Protein AF-A0A9K3PRF6-F1 (afdb_monomer_lite)

Secondary structure (DSSP, 8-state):
--------------------PPP-STT----S--EEEB-STT---EEEHHHIIIIITT-TTS-PPPPPSTT-B-SSHHHHHHHHHHHTT--S--S-GGGS-STTGGG-TT-HHHHHHHHHHSTTHHHHHH-S-STT--HHHHHHHHHHHHH-PPP---------

Radius of gyration: 27.18 Å; chains: 1; bounding box: 64×52×81 Å

pLDDT: mean 73.6, std 18.1, range [34.41, 92.12]

Foldseek 3Di:
DDDDDDPDDDPPPQPDPPDPADQPAPPDPDPPADWHAAQAPPGRGTHHPCSQVPDAQVPPPDHGDDDDPPPHGHRHVVSVVRNVCVVVVCPPPPPCQQCAVDPVGNPHCLRLVNLVVVQCPPPPNVCLLPHPPVVPDDVVNVVVVSVVSSVDDDDPPDDPDDDD

Structure (mmCIF, N/CA/C/O backbone):
data_AF-A0A9K3PRF6-F1
#
_entry.id   AF-A0A9K3PRF6-F1
#
loop_
_atom_site.group_PDB
_atom_site.id
_atom_site.type_symbol
_atom_site.label_atom_id
_atom_site.label_alt_id
_atom_site.label_comp_id
_atom_site.label_asym_id
_atom_site.label_entity_id
_atom_site.label_seq_id
_atom_site.pdbx_PDB_ins_code
_atom_site.Cartn_x
_atom_site.Cartn_y
_atom_site.Cartn_z
_atom_site.occupancy
_atom_site.B_iso_or_equiv
_atom_site.auth_seq_id
_atom_site.auth_comp_id
_atom_site.auth_asym_id
_atom_site.auth_atom_id
_atom_site.pdbx_PDB_model_num
ATOM 1 N N . MET A 1 1 ? -30.484 41.964 15.373 1.00 38.91 1 MET A N 1
ATOM 2 C CA . MET A 1 1 ? -30.680 40.967 14.303 1.00 38.91 1 MET A CA 1
ATOM 3 C C . MET A 1 1 ? -29.940 39.725 14.746 1.00 38.91 1 MET A C 1
ATOM 5 O O . MET A 1 1 ? -28.719 39.726 14.750 1.00 38.91 1 MET A O 1
ATOM 9 N N . SER A 1 2 ? -30.689 38.767 15.279 1.00 43.34 2 SER A N 1
ATOM 10 C CA . SER A 1 2 ? -30.185 37.501 15.806 1.00 43.34 2 SER A CA 1
ATOM 11 C C . SER A 1 2 ? -29.850 36.581 14.637 1.00 43.34 2 SER A C 1
ATOM 13 O O . SER A 1 2 ? -30.713 36.365 13.789 1.00 43.34 2 SER A O 1
ATOM 15 N N . THR A 1 3 ? -28.626 36.067 14.567 1.00 42.47 3 THR A N 1
ATOM 16 C CA . THR A 1 3 ? -28.269 35.002 13.623 1.00 42.47 3 THR A CA 1
ATOM 17 C C . THR A 1 3 ? -28.089 33.716 14.403 1.00 42.47 3 THR A C 1
ATOM 19 O O . THR A 1 3 ? -27.269 33.643 15.314 1.00 42.47 3 THR A O 1
ATOM 22 N N . SER A 1 4 ? -28.953 32.777 14.052 1.00 43.66 4 SER A N 1
ATOM 23 C CA . SER A 1 4 ? -29.241 31.505 14.683 1.00 43.66 4 SER A CA 1
ATOM 24 C C . SER A 1 4 ? -28.065 30.534 14.692 1.00 43.66 4 SER A C 1
ATOM 26 O O . SER A 1 4 ? -27.285 30.467 13.745 1.00 43.66 4 SER A O 1
ATOM 28 N N . ASP A 1 5 ? -28.014 29.759 15.771 1.00 43.66 5 ASP A N 1
ATOM 29 C CA . ASP A 1 5 ? -27.265 28.521 15.920 1.00 43.66 5 ASP A CA 1
ATOM 30 C C . ASP A 1 5 ? -27.748 27.462 14.914 1.00 43.66 5 ASP A C 1
ATOM 32 O O . ASP A 1 5 ? -28.862 26.953 15.035 1.00 43.66 5 ASP A O 1
ATOM 36 N N . ASP A 1 6 ? -26.896 27.080 13.963 1.00 38.69 6 ASP A N 1
ATOM 37 C CA . ASP A 1 6 ? -27.062 25.858 13.168 1.00 38.69 6 ASP A CA 1
ATOM 38 C C . ASP A 1 6 ? -26.108 24.782 13.706 1.00 38.69 6 ASP A C 1
ATOM 40 O O . ASP A 1 6 ? -25.024 24.521 13.178 1.00 38.69 6 ASP A O 1
ATOM 44 N N . ALA A 1 7 ? -26.511 24.152 14.812 1.00 38.16 7 ALA A N 1
ATOM 45 C CA . ALA A 1 7 ? -25.931 22.889 15.247 1.00 38.16 7 ALA A CA 1
ATOM 46 C C . ALA A 1 7 ? -26.413 21.788 14.290 1.00 38.16 7 ALA A C 1
ATOM 48 O O . ALA A 1 7 ? -27.556 21.336 14.365 1.00 38.16 7 ALA A O 1
ATOM 49 N N . ALA A 1 8 ? -25.541 21.381 13.366 1.00 38.34 8 ALA A N 1
ATOM 50 C CA . ALA A 1 8 ? -25.805 20.303 12.424 1.00 38.34 8 ALA A CA 1
ATOM 51 C C . ALA A 1 8 ? -26.240 19.027 13.166 1.00 38.34 8 ALA A C 1
ATOM 53 O O . ALA A 1 8 ? -25.501 18.456 13.972 1.00 38.34 8 ALA A O 1
ATOM 54 N N . VAL A 1 9 ? -27.470 18.602 12.884 1.00 36.47 9 VAL A N 1
ATOM 55 C CA . VAL A 1 9 ? -28.094 17.399 13.429 1.00 36.47 9 VAL A CA 1
ATOM 56 C C . VAL A 1 9 ? -27.317 16.181 12.932 1.00 36.47 9 VAL A C 1
ATOM 58 O O . VAL A 1 9 ? -27.245 15.905 11.736 1.00 36.47 9 VAL A O 1
ATOM 61 N N . ILE A 1 10 ? -26.699 15.470 13.870 1.00 38.62 10 ILE A N 1
ATOM 62 C CA . ILE A 1 10 ? -25.867 14.296 13.620 1.00 38.62 10 ILE A CA 1
ATOM 63 C C . ILE A 1 10 ? -26.802 13.114 13.360 1.00 38.62 10 ILE A C 1
ATOM 65 O O . ILE A 1 10 ? -27.468 12.639 14.280 1.00 38.62 10 ILE A O 1
ATOM 69 N N . ASN A 1 11 ? -26.874 12.643 12.116 1.00 40.31 11 ASN A N 1
ATOM 70 C CA . ASN A 1 11 ? -27.601 11.419 11.798 1.00 40.31 11 ASN A CA 1
ATOM 71 C C . ASN A 1 11 ? -26.675 10.219 12.052 1.00 40.31 11 ASN A C 1
ATOM 73 O O . ASN A 1 11 ? -25.743 9.957 11.290 1.00 40.31 11 ASN A O 1
ATOM 77 N N . VAL A 1 12 ? -26.869 9.563 13.198 1.00 41.38 12 VAL A N 1
ATOM 78 C CA . VAL A 1 12 ? -26.022 8.478 13.709 1.00 41.38 12 VAL A CA 1
ATOM 79 C C . VAL A 1 12 ? -26.603 7.134 13.275 1.00 41.38 12 VAL A C 1
ATOM 81 O O . VAL A 1 12 ? -27.172 6.412 14.083 1.00 41.38 12 VAL A O 1
ATOM 84 N N . ASP A 1 13 ? -26.385 6.756 12.018 1.00 38.06 13 ASP A N 1
ATOM 85 C CA . ASP A 1 13 ? -26.542 5.359 11.579 1.00 38.06 13 ASP A CA 1
ATOM 86 C C . ASP A 1 13 ? -25.220 4.587 11.742 1.00 38.06 13 ASP A C 1
ATOM 88 O O . ASP A 1 13 ? -24.794 3.796 10.899 1.00 38.06 13 ASP A O 1
ATOM 92 N N . ALA A 1 14 ? -24.533 4.815 12.868 1.00 45.16 14 ALA A N 1
ATOM 93 C CA . ALA A 1 14 ? -23.512 3.893 13.334 1.00 45.16 14 ALA A CA 1
ATOM 94 C C . ALA A 1 14 ? -24.243 2.637 13.803 1.00 45.16 14 ALA A C 1
ATOM 96 O O . ALA A 1 14 ? -24.991 2.691 14.778 1.00 45.16 14 ALA A O 1
ATOM 97 N N . VAL A 1 15 ? -24.039 1.522 13.099 1.00 47.19 15 VAL A N 1
ATOM 98 C CA . VAL A 1 15 ? -24.584 0.204 13.443 1.00 47.19 15 VAL A CA 1
ATOM 99 C C . VAL A 1 15 ? -24.216 -0.119 14.892 1.00 47.19 15 VAL A C 1
ATOM 101 O O . VAL A 1 15 ? -23.119 -0.583 15.210 1.00 47.19 15 VAL A O 1
ATOM 104 N N . THR A 1 16 ? -25.144 0.181 15.793 1.00 43.94 16 THR A N 1
ATOM 105 C CA . THR A 1 16 ? -25.053 -0.126 17.209 1.00 43.94 16 THR A CA 1
ATOM 106 C C . THR A 1 16 ? -25.487 -1.571 17.356 1.00 43.94 16 THR A C 1
ATOM 108 O O . THR A 1 16 ? -26.662 -1.879 17.520 1.00 43.94 16 THR A O 1
ATOM 1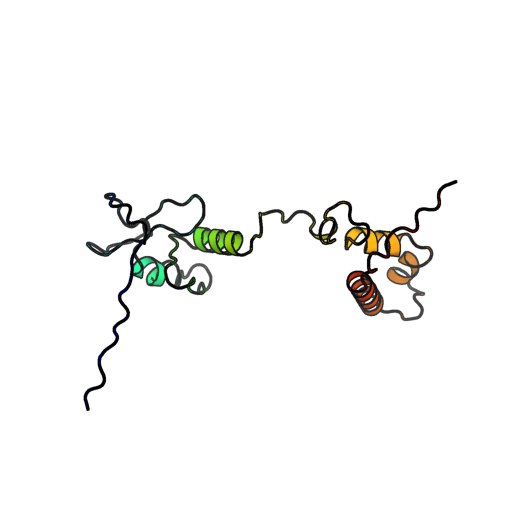11 N N . ASN A 1 17 ? -24.533 -2.500 17.296 1.00 44.03 17 ASN A N 1
ATOM 112 C CA . ASN A 1 17 ? -24.797 -3.812 17.869 1.00 44.03 17 ASN A CA 1
ATOM 113 C C . ASN A 1 17 ? -24.792 -3.653 19.390 1.00 44.03 17 ASN A C 1
ATOM 115 O O . ASN A 1 17 ? -23.746 -3.653 20.045 1.00 44.03 17 ASN A O 1
ATOM 119 N N . ALA A 1 18 ? -25.994 -3.431 19.921 1.00 43.59 18 ALA A N 1
ATOM 120 C CA . ALA A 1 18 ? -26.334 -3.525 21.326 1.00 43.59 18 ALA A CA 1
ATOM 121 C C . ALA A 1 18 ? -26.191 -4.985 21.764 1.00 43.59 18 ALA A C 1
ATOM 123 O O . ALA A 1 18 ? -27.167 -5.712 21.893 1.00 43.59 18 ALA A O 1
ATOM 124 N N . ASP A 1 19 ? -24.954 -5.423 21.966 1.00 49.50 19 ASP A N 1
ATOM 125 C CA . ASP A 1 19 ? -24.694 -6.681 22.641 1.00 49.50 19 ASP A CA 1
ATOM 126 C C . ASP A 1 19 ? -23.634 -6.479 23.719 1.00 49.50 19 ASP A C 1
ATOM 128 O O . ASP A 1 19 ? -22.751 -5.621 23.629 1.00 49.50 19 ASP A O 1
ATOM 132 N N . ASN A 1 20 ? -23.774 -7.253 24.784 1.00 53.91 20 ASN A N 1
ATOM 133 C CA . ASN A 1 20 ? -23.217 -7.106 26.127 1.00 53.91 20 ASN A CA 1
ATOM 134 C C . ASN A 1 20 ? -21.675 -7.278 26.208 1.00 53.91 20 ASN A C 1
ATOM 136 O O . ASN A 1 20 ? -21.109 -7.685 27.225 1.00 53.91 20 ASN A O 1
ATOM 140 N N . GLY A 1 21 ? -20.964 -7.007 25.115 1.00 64.94 21 GLY A N 1
ATOM 141 C CA . GLY A 1 21 ? -19.536 -7.215 24.947 1.00 64.94 21 GLY A CA 1
ATOM 142 C C . GLY A 1 21 ? -18.712 -6.183 25.706 1.00 64.94 21 GLY A C 1
ATOM 143 O O . GLY A 1 21 ? -18.740 -4.986 25.411 1.00 64.94 21 GLY A O 1
ATOM 144 N N . LYS A 1 22 ? -17.929 -6.654 26.679 1.00 83.31 22 LYS A N 1
ATOM 145 C CA . LYS A 1 22 ? -16.864 -5.877 27.331 1.00 83.31 22 LYS A CA 1
ATOM 146 C C . LYS A 1 22 ? -15.910 -5.307 26.273 1.00 83.31 22 LYS A C 1
ATOM 148 O O . LYS A 1 22 ? -15.672 -5.940 25.246 1.00 83.31 22 LYS A O 1
ATOM 153 N N . CYS A 1 23 ? -15.321 -4.140 26.543 1.00 89.31 23 CYS A N 1
ATOM 154 C CA . CYS A 1 23 ? -14.216 -3.645 25.722 1.00 89.31 23 CYS A CA 1
ATOM 155 C C . CYS A 1 23 ? -13.081 -4.673 25.717 1.00 89.31 23 CYS A C 1
ATOM 157 O O . CYS A 1 23 ? -12.660 -5.150 26.771 1.00 89.31 23 CYS A O 1
ATOM 159 N N . GLN A 1 24 ? -12.591 -5.002 24.526 1.00 88.38 24 GLN A N 1
ATOM 160 C CA . GLN A 1 24 ? -11.631 -6.088 24.333 1.00 88.38 24 GLN A CA 1
ATOM 161 C C . GLN A 1 24 ? -10.176 -5.609 24.226 1.00 88.38 24 GLN A C 1
ATOM 163 O O . GLN A 1 24 ? -9.281 -6.393 23.909 1.00 88.38 24 GLN A O 1
ATOM 168 N N . VAL A 1 25 ? -9.920 -4.326 24.496 1.00 88.00 25 VAL A N 1
ATOM 169 C CA . VAL A 1 25 ? -8.557 -3.800 24.638 1.00 88.00 25 VAL A CA 1
ATOM 170 C C . VAL A 1 25 ? -7.966 -4.289 25.958 1.00 88.00 25 VAL A C 1
ATOM 172 O O . VAL A 1 25 ? -8.581 -4.166 27.021 1.00 88.00 25 VAL A O 1
ATOM 175 N N . ARG A 1 26 ? -6.751 -4.844 25.893 1.00 84.19 26 ARG A N 1
ATOM 176 C CA . ARG A 1 26 ? -6.045 -5.395 27.055 1.00 84.19 26 ARG A CA 1
ATOM 177 C C . ARG A 1 26 ? -5.913 -4.337 28.155 1.00 84.19 26 ARG A C 1
ATOM 179 O O . ARG A 1 26 ? -5.420 -3.242 27.911 1.00 84.19 26 ARG A O 1
ATOM 186 N N . GLY A 1 27 ? -6.330 -4.686 29.373 1.00 83.00 27 GLY A N 1
ATOM 187 C CA . GLY A 1 27 ? -6.228 -3.801 30.538 1.00 83.00 27 GLY A CA 1
ATOM 188 C C . GLY A 1 27 ? -7.309 -2.719 30.629 1.00 83.00 27 GLY A C 1
ATOM 189 O O . GLY A 1 27 ? -7.181 -1.822 31.459 1.00 83.00 27 GLY A O 1
ATOM 190 N N . CYS A 1 28 ? -8.370 -2.786 29.817 1.00 88.00 28 CYS A N 1
ATOM 191 C CA . CYS A 1 28 ? -9.493 -1.858 29.928 1.00 88.00 28 CYS A CA 1
ATOM 192 C C . CYS A 1 28 ? -10.172 -1.945 31.308 1.00 88.00 28 CYS A C 1
ATOM 194 O O . CYS A 1 28 ? -10.512 -3.032 31.773 1.00 88.00 28 CYS A O 1
ATOM 196 N N . ARG A 1 29 ? -10.400 -0.783 31.936 1.00 85.88 29 ARG A N 1
ATOM 197 C CA . ARG A 1 29 ? -11.135 -0.628 33.209 1.00 85.88 29 ARG A CA 1
ATOM 198 C C . ARG A 1 29 ? -12.343 0.312 33.099 1.00 85.88 29 ARG A C 1
ATOM 200 O O . ARG A 1 29 ? -12.947 0.655 34.106 1.00 85.88 29 ARG A O 1
ATOM 207 N N . VAL A 1 30 ? -12.662 0.766 31.888 1.00 84.56 30 VAL A N 1
ATOM 208 C CA . VAL A 1 30 ? -13.726 1.748 31.649 1.00 84.56 30 VAL A CA 1
ATOM 209 C C . VAL A 1 30 ? -15.084 1.050 31.725 1.00 84.56 30 VAL A C 1
ATOM 211 O O . VAL A 1 30 ? -15.325 0.085 30.998 1.00 84.56 30 VAL A O 1
ATOM 214 N N . ALA A 1 31 ? -15.964 1.555 32.587 1.00 80.75 31 ALA A N 1
ATOM 215 C CA . ALA A 1 31 ? -17.350 1.119 32.715 1.00 80.75 31 ALA A CA 1
ATOM 216 C C . ALA A 1 31 ? -18.295 2.150 32.075 1.00 80.75 31 ALA A C 1
ATOM 218 O O . ALA A 1 31 ? -17.995 3.339 32.064 1.00 80.75 31 ALA A O 1
ATOM 219 N N . GLY A 1 32 ? -19.424 1.693 31.526 1.00 77.81 32 GLY A N 1
ATOM 220 C CA . GLY A 1 32 ? -20.513 2.566 31.058 1.00 77.81 32 GLY A CA 1
ATOM 221 C C . GLY A 1 32 ? -20.251 3.423 29.809 1.00 77.81 32 GLY A C 1
ATOM 222 O O . GLY A 1 32 ? -21.175 4.073 29.340 1.00 77.81 32 GLY A O 1
ATOM 223 N N . ALA A 1 33 ? -19.042 3.427 29.241 1.00 83.31 33 ALA A N 1
ATOM 224 C CA . ALA A 1 33 ? -18.745 4.202 28.035 1.00 83.31 33 ALA A CA 1
ATOM 225 C C . ALA A 1 33 ? -19.225 3.512 26.745 1.00 83.31 33 ALA A C 1
ATOM 227 O O . ALA A 1 33 ? -19.234 2.278 26.645 1.00 83.31 33 ALA A O 1
ATOM 228 N N . GLN A 1 34 ? -19.556 4.325 25.735 1.00 85.38 34 GLN A N 1
ATOM 229 C CA . GLN A 1 34 ? -19.920 3.855 24.399 1.00 85.38 34 GLN A CA 1
ATOM 230 C C . GLN A 1 34 ? -18.753 3.110 23.741 1.00 85.38 34 GLN A C 1
ATOM 232 O O . GLN A 1 34 ? -17.587 3.513 23.828 1.00 85.38 34 GLN A O 1
ATOM 237 N N . ARG A 1 35 ? -19.081 2.006 23.069 1.00 88.06 35 ARG A N 1
ATOM 238 C CA . ARG A 1 35 ? -18.139 1.155 22.340 1.00 88.06 35 ARG A CA 1
ATOM 239 C C . ARG A 1 35 ? -18.444 1.221 20.856 1.00 88.06 35 ARG A C 1
ATOM 241 O O . ARG A 1 35 ? -19.602 1.306 20.463 1.00 88.06 35 ARG A O 1
ATOM 248 N N . LEU A 1 36 ? -17.389 1.132 20.065 1.00 89.25 36 LEU A N 1
ATOM 249 C CA . LEU A 1 36 ? -17.439 1.076 18.616 1.00 89.25 36 LEU A CA 1
ATOM 250 C C . LEU A 1 36 ? -16.873 -0.272 18.159 1.00 89.25 36 LEU A C 1
ATOM 252 O O . LEU A 1 36 ? -15.985 -0.839 18.811 1.00 89.25 36 LEU A O 1
ATOM 256 N N . VAL A 1 37 ? -17.404 -0.786 17.053 1.00 90.50 37 VAL A N 1
ATOM 257 C CA . VAL A 1 37 ? -16.904 -2.009 16.419 1.00 90.50 37 VAL A CA 1
ATOM 258 C C . VAL A 1 37 ? -15.534 -1.716 15.808 1.00 90.50 37 VAL A C 1
ATOM 260 O O . VAL A 1 37 ? -15.297 -0.641 15.258 1.00 90.50 37 VAL A O 1
ATOM 263 N N . CYS A 1 38 ? -14.610 -2.665 15.927 1.00 92.12 38 CYS A N 1
ATOM 264 C CA . CYS A 1 38 ? -13.319 -2.590 15.265 1.00 92.12 38 CYS A CA 1
ATOM 265 C C . CYS A 1 38 ? -13.502 -2.500 13.743 1.00 92.12 38 CYS A C 1
ATOM 267 O O . CYS A 1 38 ? -14.128 -3.364 13.145 1.00 92.12 38 CYS A O 1
ATOM 269 N N . ALA A 1 39 ? -12.880 -1.505 13.117 1.00 91.31 39 ALA A N 1
ATOM 270 C CA . ALA A 1 39 ? -13.002 -1.238 11.686 1.00 91.31 39 ALA A CA 1
ATOM 271 C C . ALA A 1 39 ? -12.285 -2.260 10.783 1.00 91.31 39 ALA A C 1
ATOM 273 O O . ALA A 1 39 ? -12.486 -2.266 9.577 1.00 91.31 39 ALA A O 1
ATOM 274 N N . ALA A 1 40 ? -11.408 -3.097 11.341 1.00 90.00 40 ALA A N 1
ATOM 275 C CA . ALA A 1 40 ? -10.662 -4.082 10.563 1.00 90.00 40 ALA A CA 1
ATOM 276 C C . ALA A 1 40 ? -11.562 -5.213 10.045 1.00 90.00 40 ALA A C 1
ATOM 278 O O . ALA A 1 40 ? -12.296 -5.819 10.826 1.00 90.00 40 ALA A O 1
ATOM 279 N N . ASP A 1 41 ? -11.403 -5.565 8.769 1.00 86.31 41 ASP A N 1
ATOM 280 C CA . ASP A 1 41 ? -12.155 -6.650 8.137 1.00 86.31 41 ASP A CA 1
ATOM 281 C C . ASP A 1 41 ? -12.013 -7.968 8.910 1.00 86.31 41 ASP A C 1
ATOM 283 O O . ASP A 1 41 ? -10.913 -8.366 9.312 1.00 86.31 41 ASP A O 1
ATOM 287 N N . GLY A 1 42 ? -13.148 -8.631 9.146 1.00 85.12 42 GLY A N 1
ATOM 288 C CA . GLY A 1 42 ? -13.227 -9.884 9.904 1.00 85.12 42 GLY A CA 1
ATOM 289 C C . GLY A 1 42 ? -13.057 -9.736 11.422 1.00 85.12 42 GLY A C 1
ATOM 290 O O . GLY A 1 42 ? -13.009 -10.743 12.127 1.00 85.12 42 GLY A O 1
ATOM 291 N N . CYS A 1 43 ? -12.969 -8.513 11.954 1.00 89.81 43 CYS A N 1
ATOM 292 C CA . CYS A 1 43 ? -12.847 -8.261 13.386 1.00 89.81 43 CYS A CA 1
ATOM 293 C C . CYS A 1 43 ? -14.170 -7.756 13.976 1.00 89.81 43 CYS A C 1
ATOM 295 O O . CYS A 1 43 ? -14.622 -6.660 13.676 1.00 89.81 43 CYS A O 1
ATOM 297 N N . ASN A 1 44 ? -14.759 -8.516 14.895 1.00 88.62 44 ASN A N 1
ATOM 298 C CA . ASN A 1 44 ? -16.008 -8.174 15.589 1.00 88.62 44 ASN A CA 1
ATOM 299 C C . ASN A 1 44 ? -15.781 -7.626 17.012 1.00 88.62 44 ASN A C 1
ATOM 301 O O . ASN A 1 44 ? -16.682 -7.630 17.852 1.00 88.62 44 ASN A O 1
ATOM 305 N N . LYS A 1 45 ? -14.554 -7.200 17.324 1.00 90.25 45 LYS A N 1
ATOM 306 C CA . LYS A 1 45 ? -14.193 -6.740 18.668 1.00 90.25 45 LYS A CA 1
ATOM 307 C C . LYS A 1 45 ? -14.749 -5.346 18.942 1.00 90.25 45 LYS A C 1
ATOM 309 O O . LYS A 1 45 ? -14.641 -4.461 18.102 1.00 90.25 45 LYS A O 1
ATOM 314 N N . MET A 1 46 ? -15.247 -5.137 20.158 1.00 90.62 46 MET A N 1
ATOM 315 C CA . MET A 1 46 ? -15.775 -3.851 20.625 1.00 90.62 46 MET A CA 1
ATOM 316 C C . MET A 1 46 ? -14.722 -3.078 21.424 1.00 90.62 46 MET A C 1
ATOM 318 O O . MET A 1 46 ? -14.043 -3.643 22.291 1.00 90.62 46 MET A O 1
ATOM 322 N N . VAL A 1 47 ? -14.587 -1.780 21.151 1.00 91.25 47 VAL A N 1
ATOM 323 C CA . VAL A 1 47 ? -13.524 -0.927 21.702 1.00 91.25 47 VAL A CA 1
ATOM 324 C C . VAL A 1 47 ? -14.087 0.431 22.113 1.00 91.25 47 VAL A C 1
ATOM 326 O O . VAL A 1 47 ? -14.829 1.053 21.360 1.00 91.25 47 VAL A O 1
ATOM 329 N N . HIS A 1 48 ? -13.724 0.924 23.299 1.00 91.12 48 HIS A N 1
ATOM 330 C CA . HIS A 1 48 ? -13.987 2.324 23.647 1.00 91.12 48 HIS A CA 1
ATOM 331 C C . HIS A 1 48 ? -13.045 3.242 22.862 1.00 91.12 48 HIS A C 1
ATOM 333 O O . HIS A 1 48 ? -11.847 2.955 22.777 1.00 91.12 48 HIS A O 1
ATOM 339 N N . LEU A 1 49 ? -13.540 4.396 22.408 1.00 88.19 49 LEU A N 1
ATOM 340 C CA . LEU A 1 49 ? -12.721 5.416 21.737 1.00 88.19 49 LEU A CA 1
ATOM 341 C C . LEU A 1 49 ? -11.473 5.790 22.560 1.00 88.19 49 LEU A C 1
ATOM 343 O O . LEU A 1 49 ? -10.360 5.847 22.042 1.00 88.19 49 LEU A O 1
ATOM 347 N N . MET A 1 50 ? -11.647 5.921 23.876 1.00 87.50 50 MET A N 1
ATOM 348 C CA . MET A 1 50 ? -10.573 6.236 24.825 1.00 87.50 50 MET A CA 1
ATOM 349 C C . MET A 1 50 ? -9.492 5.147 24.881 1.00 87.50 50 MET A C 1
ATOM 351 O O . MET A 1 50 ? -8.309 5.440 25.022 1.00 87.50 50 MET A O 1
ATOM 355 N N . CYS A 1 51 ? -9.884 3.872 24.776 1.00 89.75 51 CYS A N 1
ATOM 356 C CA . CYS A 1 51 ? -8.941 2.754 24.784 1.00 89.75 51 CYS A CA 1
ATOM 357 C C . CYS A 1 51 ? -8.155 2.683 23.474 1.00 89.75 51 CYS A C 1
ATOM 359 O O . CYS A 1 51 ? -6.961 2.394 23.495 1.00 89.75 51 CYS A O 1
ATOM 361 N N . TYR A 1 52 ? -8.798 2.990 22.348 1.00 89.88 52 TYR A N 1
ATOM 362 C CA . TYR A 1 52 ? -8.107 3.135 21.073 1.00 89.88 52 TYR A CA 1
ATOM 363 C C . TYR A 1 52 ? -7.053 4.254 21.143 1.00 89.88 52 TYR A C 1
ATOM 365 O O . TYR A 1 52 ? -5.872 4.000 20.918 1.00 89.88 52 TYR A O 1
ATOM 373 N N . GLN A 1 53 ? -7.439 5.457 21.571 1.00 86.88 53 GLN A N 1
ATOM 374 C CA . GLN A 1 53 ? -6.525 6.602 21.653 1.00 86.88 53 GLN A CA 1
ATOM 375 C C . GLN A 1 53 ? -5.419 6.435 22.708 1.00 86.88 53 GLN A C 1
ATOM 377 O O . GLN A 1 53 ? -4.276 6.823 22.481 1.00 86.88 53 GLN A O 1
ATOM 382 N N . GLY A 1 54 ? -5.749 5.879 23.874 1.00 85.00 54 GLY A N 1
ATOM 383 C CA . GLY A 1 54 ? -4.841 5.812 25.020 1.00 85.00 54 GLY A CA 1
ATOM 384 C C . GLY A 1 54 ? -3.944 4.577 25.060 1.00 85.00 54 GLY A C 1
ATOM 385 O O . GLY A 1 54 ? -2.863 4.645 25.638 1.00 85.00 54 GLY A O 1
ATOM 386 N N . VAL A 1 55 ? -4.377 3.458 24.472 1.00 85.19 55 VAL A N 1
ATOM 387 C CA . VAL A 1 55 ? -3.647 2.178 24.525 1.00 85.19 55 VAL A CA 1
ATOM 388 C C . VAL A 1 55 ? -3.165 1.761 23.146 1.00 85.19 55 VAL A C 1
ATOM 390 O O . VAL A 1 55 ? -2.007 1.398 22.998 1.00 85.19 55 VAL A O 1
ATOM 393 N N . VAL A 1 56 ? -4.038 1.805 22.136 1.00 84.12 56 VAL A N 1
ATOM 394 C CA . VAL A 1 56 ? -3.708 1.280 20.803 1.00 84.12 56 VAL A CA 1
ATOM 395 C C . VAL A 1 56 ? -2.825 2.250 20.020 1.00 84.12 56 VAL A C 1
ATOM 397 O O . VAL A 1 56 ? -1.856 1.810 19.410 1.00 84.12 56 VAL A O 1
ATOM 400 N N . LEU A 1 57 ? -3.125 3.554 20.045 1.00 83.88 57 LEU A N 1
ATOM 401 C CA . LEU A 1 57 ? -2.316 4.560 19.344 1.00 83.88 57 LEU A CA 1
ATOM 402 C C . LEU A 1 57 ? -0.970 4.836 20.020 1.00 83.88 57 LEU A C 1
ATOM 404 O O . LEU A 1 57 ? -0.000 5.122 19.329 1.00 83.88 57 LEU A O 1
ATOM 408 N N . ARG A 1 58 ? -0.919 4.729 21.353 1.00 79.50 58 ARG A N 1
ATOM 409 C CA . ARG A 1 58 ? 0.243 5.068 22.196 1.00 79.50 58 ARG A CA 1
ATOM 410 C C . ARG A 1 58 ? 1.005 3.836 22.693 1.00 79.50 58 ARG A C 1
ATOM 412 O O . ARG A 1 58 ? 1.634 3.875 23.753 1.00 79.50 58 ARG A O 1
ATOM 419 N N . ASP A 1 59 ? 0.883 2.713 21.989 1.00 70.69 59 ASP A N 1
ATOM 420 C CA . ASP A 1 59 ? 1.536 1.472 22.392 1.00 70.69 59 ASP A CA 1
ATOM 421 C C . ASP A 1 59 ? 3.066 1.638 22.365 1.00 70.69 59 ASP A C 1
ATOM 423 O O . ASP A 1 59 ? 3.686 1.843 21.320 1.00 70.69 59 ASP A O 1
ATOM 427 N N . LYS A 1 60 ? 3.687 1.516 23.543 1.00 62.16 60 LYS A N 1
ATOM 428 C CA . LYS A 1 60 ? 5.129 1.713 23.756 1.00 62.16 60 LYS A CA 1
ATOM 429 C C . LYS A 1 60 ? 5.988 0.692 23.005 1.00 62.16 60 LYS A C 1
ATOM 431 O O . LYS A 1 60 ? 7.190 0.897 22.861 1.00 62.16 60 LYS A O 1
ATOM 436 N N . SER A 1 61 ? 5.399 -0.417 22.557 1.00 64.31 61 SER A N 1
ATOM 437 C CA . SER A 1 61 ? 6.107 -1.520 21.900 1.00 64.31 61 SER A CA 1
ATOM 438 C C . SER A 1 61 ? 6.406 -1.287 20.415 1.00 64.31 61 SER A C 1
ATOM 440 O O . SER A 1 61 ? 7.094 -2.101 19.802 1.00 64.31 61 SER A O 1
ATOM 442 N N . GLY A 1 62 ? 5.952 -0.182 19.819 1.00 57.78 62 GLY A N 1
ATOM 443 C CA . GLY A 1 62 ? 6.482 0.232 18.526 1.00 57.78 62 GLY A CA 1
ATOM 444 C C . GLY A 1 62 ? 5.729 1.384 17.894 1.00 57.78 62 GLY A C 1
ATOM 445 O O . GLY A 1 62 ? 4.763 1.119 17.194 1.00 57.78 62 GLY A O 1
ATOM 446 N N . GLY A 1 63 ? 6.250 2.600 18.049 1.00 63.84 63 GLY A N 1
ATOM 447 C CA . GLY A 1 63 ? 5.891 3.802 17.288 1.00 63.84 63 GLY A CA 1
ATOM 448 C C . GLY A 1 63 ? 4.434 4.262 17.409 1.00 63.84 63 GLY A C 1
ATOM 449 O O . GLY A 1 63 ? 3.502 3.466 17.318 1.00 63.84 63 GLY A O 1
ATOM 450 N N . ASP A 1 64 ? 4.235 5.570 17.539 1.00 69.0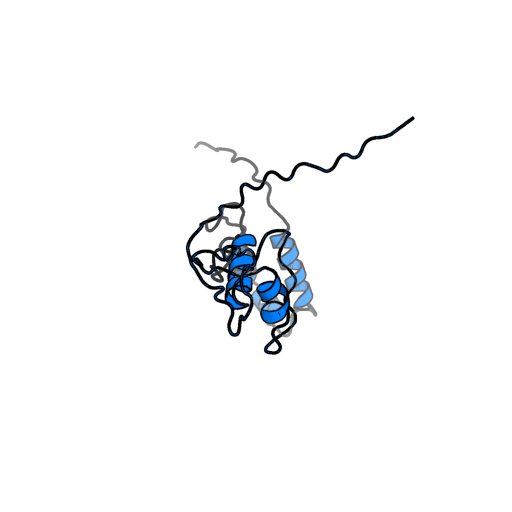0 64 ASP A N 1
ATOM 451 C CA . ASP A 1 64 ? 2.890 6.141 17.557 1.00 69.00 64 ASP A CA 1
ATOM 452 C C . ASP A 1 64 ? 2.181 5.863 16.221 1.00 69.00 64 ASP A C 1
ATOM 454 O O . ASP A 1 64 ? 2.672 6.210 15.140 1.00 69.00 64 ASP A O 1
ATOM 458 N N . LEU A 1 65 ? 1.024 5.200 16.288 1.00 73.25 65 LEU A N 1
ATOM 459 C CA . LEU A 1 65 ? 0.158 5.038 15.123 1.00 73.25 65 LEU A CA 1
ATOM 460 C C . LEU A 1 65 ? -0.534 6.371 14.840 1.00 73.25 65 LEU A C 1
ATOM 462 O O . LEU A 1 65 ? -1.005 7.043 15.757 1.00 73.25 65 LEU A O 1
ATOM 466 N N . GLN A 1 66 ? -0.643 6.734 13.563 1.00 78.00 66 GLN A N 1
ATOM 467 C CA . GLN A 1 66 ? -1.491 7.858 13.180 1.00 78.00 66 GLN A CA 1
ATOM 468 C C . GLN A 1 66 ? -2.964 7.501 13.456 1.00 78.00 66 GLN A C 1
ATOM 470 O O . GLN A 1 66 ? -3.366 6.358 13.198 1.00 78.00 66 GLN A O 1
ATOM 475 N N . PRO A 1 67 ? -3.768 8.441 13.987 1.00 78.50 67 PRO A N 1
ATOM 476 C CA . PRO A 1 67 ? -5.204 8.247 14.122 1.00 78.50 67 PRO A CA 1
ATOM 477 C C . PRO A 1 67 ? -5.838 7.906 12.769 1.00 78.50 67 PRO A C 1
ATOM 479 O O . PRO A 1 67 ? -5.466 8.467 11.738 1.00 78.50 67 PRO A O 1
ATOM 482 N N . LEU A 1 68 ? -6.794 6.979 12.777 1.00 81.12 68 LEU A N 1
ATOM 483 C CA . LEU A 1 68 ? -7.639 6.709 11.616 1.00 81.12 68 LEU A CA 1
ATOM 484 C C . LEU A 1 68 ? -8.607 7.885 11.393 1.00 81.12 68 LEU A C 1
ATOM 486 O O . LEU A 1 68 ? -8.768 8.734 12.272 1.00 81.12 68 LEU A O 1
ATOM 490 N N . SER A 1 69 ? -9.241 7.934 10.216 1.00 74.62 69 SER A N 1
ATOM 491 C CA . SER A 1 69 ? -10.262 8.941 9.908 1.00 74.62 69 SER A CA 1
ATOM 492 C C . SER A 1 69 ? -11.383 8.947 10.947 1.00 74.62 69 SER A C 1
ATOM 494 O O . SER A 1 69 ? -11.632 7.945 11.629 1.00 74.62 69 SER A O 1
ATOM 496 N N . GLU A 1 70 ? -12.058 10.092 11.057 1.00 66.62 70 GLU A N 1
ATOM 497 C CA . GLU A 1 70 ? -13.154 10.296 11.999 1.00 66.62 70 GLU A CA 1
ATOM 498 C C . GLU A 1 70 ? -14.152 9.129 11.907 1.00 66.62 70 GLU A C 1
ATOM 500 O O . GLU A 1 70 ? -14.597 8.756 10.822 1.00 66.62 70 GLU A O 1
ATOM 505 N N . ASN A 1 71 ? -14.452 8.531 13.065 1.00 72.94 71 ASN A N 1
ATOM 506 C CA . ASN A 1 71 ? -15.356 7.389 13.284 1.00 72.94 71 ASN A CA 1
ATOM 507 C C . ASN A 1 71 ? -14.782 5.967 13.148 1.00 72.94 71 ASN A C 1
ATOM 509 O O . ASN A 1 71 ? -15.511 5.012 13.413 1.00 72.94 71 ASN A O 1
ATOM 513 N N . HIS A 1 72 ? -13.492 5.782 12.852 1.00 85.75 72 HIS A N 1
ATOM 514 C CA . HIS A 1 72 ? -12.885 4.444 12.851 1.00 85.75 72 HIS A CA 1
ATOM 515 C C . HIS A 1 72 ? -12.041 4.182 14.102 1.00 85.75 72 HIS A C 1
ATOM 517 O O . HIS A 1 72 ? -11.151 4.953 14.457 1.00 85.75 72 HIS A O 1
ATOM 523 N N . VAL A 1 73 ? -12.275 3.039 14.752 1.00 90.56 73 VAL A N 1
ATOM 524 C CA . VAL A 1 73 ? -11.424 2.532 15.839 1.00 90.56 73 VAL A CA 1
ATOM 525 C C . VAL A 1 73 ? -10.954 1.118 15.539 1.00 90.56 73 VAL A C 1
ATOM 527 O O . VAL A 1 73 ? -11.612 0.357 14.836 1.00 90.56 73 VAL A O 1
ATOM 530 N N . VAL A 1 74 ? -9.823 0.728 16.119 1.00 91.81 74 VAL A N 1
ATOM 531 C CA . VAL A 1 74 ? -9.282 -0.630 15.999 1.00 91.81 74 VAL A CA 1
ATOM 532 C C . VAL A 1 74 ? -8.840 -1.150 17.359 1.00 91.81 74 VAL A C 1
ATOM 534 O O . VAL A 1 74 ? -8.351 -0.401 18.201 1.00 91.81 74 VAL A O 1
ATOM 537 N N . CYS A 1 75 ? -9.014 -2.451 17.595 1.00 90.94 75 CYS A N 1
ATOM 538 C CA . CYS A 1 75 ? -8.719 -3.056 18.898 1.00 90.94 75 CYS A CA 1
ATOM 539 C C . CYS A 1 75 ? -7.226 -3.288 19.156 1.00 90.94 75 CYS A C 1
ATOM 541 O O . CYS A 1 75 ? -6.824 -3.469 20.303 1.00 90.94 75 CYS A O 1
ATOM 543 N N . THR A 1 76 ? -6.415 -3.347 18.099 1.00 89.50 76 THR A N 1
ATOM 544 C CA . THR A 1 76 ? -4.976 -3.622 18.160 1.00 89.50 76 THR A CA 1
ATOM 545 C C . THR A 1 76 ? -4.252 -2.945 16.999 1.00 89.50 76 THR A C 1
ATOM 547 O O . THR A 1 76 ? -4.854 -2.619 15.973 1.00 89.50 76 THR A O 1
ATOM 550 N N . LYS A 1 77 ? -2.927 -2.824 17.114 1.00 86.00 77 LYS A N 1
ATOM 551 C CA . LYS A 1 77 ? -2.060 -2.399 16.009 1.00 86.00 77 LYS A CA 1
ATOM 552 C C . LYS A 1 77 ? -2.153 -3.319 14.786 1.00 86.00 77 LYS A C 1
ATOM 554 O O . LYS A 1 77 ? -2.109 -2.843 13.656 1.00 86.00 77 LYS A O 1
ATOM 559 N N . ALA A 1 78 ? -2.324 -4.626 14.995 1.00 87.44 78 ALA A N 1
ATOM 560 C CA . ALA A 1 78 ? -2.522 -5.576 13.902 1.00 87.44 78 ALA A CA 1
ATOM 561 C C . ALA A 1 78 ? -3.800 -5.261 13.108 1.00 87.44 78 ALA A C 1
ATOM 563 O O . ALA A 1 78 ? -3.767 -5.241 11.880 1.00 87.44 78 ALA A O 1
ATOM 564 N N . CYS A 1 79 ? -4.892 -4.932 13.803 1.00 90.50 79 CYS A N 1
ATOM 565 C CA . CYS A 1 79 ? -6.129 -4.479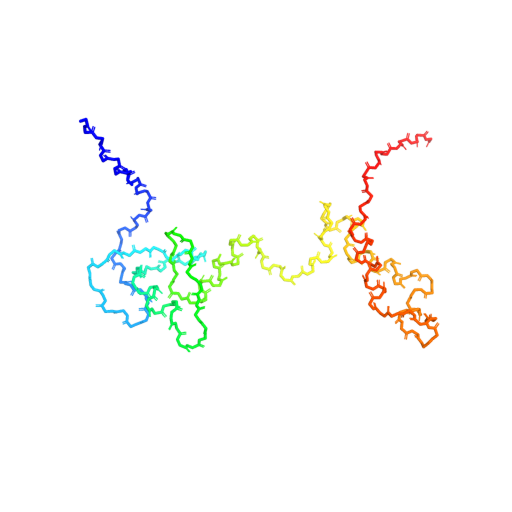 13.172 1.00 90.50 79 CYS A CA 1
ATOM 566 C C . CYS A 1 79 ? -5.965 -3.124 12.474 1.00 90.50 79 CYS A C 1
ATOM 568 O O . CYS A 1 79 ? -6.498 -2.962 11.385 1.00 90.50 79 CYS A O 1
ATOM 570 N N . CYS A 1 80 ? -5.175 -2.196 13.030 1.00 87.88 80 CYS A N 1
ATOM 571 C CA . CYS A 1 80 ? -4.818 -0.950 12.339 1.00 87.88 80 CYS A CA 1
ATOM 572 C C . CYS A 1 80 ? -4.145 -1.233 10.990 1.00 87.88 80 CYS A C 1
ATOM 574 O O . CYS A 1 80 ? -4.593 -0.762 9.951 1.00 87.88 80 CYS A O 1
ATOM 576 N N . ASN A 1 81 ? -3.116 -2.084 10.990 1.00 84.69 81 ASN A N 1
ATOM 577 C CA . ASN A 1 81 ? -2.415 -2.465 9.767 1.00 84.69 81 ASN A CA 1
ATOM 578 C C . ASN A 1 81 ? -3.335 -3.176 8.768 1.00 84.69 81 ASN A C 1
ATOM 580 O O . ASN A 1 81 ? -3.176 -2.979 7.568 1.00 84.69 81 ASN A O 1
ATOM 584 N N . ASN A 1 82 ? -4.262 -4.017 9.240 1.00 86.31 82 ASN A N 1
ATOM 585 C CA . ASN A 1 82 ? -5.228 -4.685 8.368 1.00 86.31 82 ASN A CA 1
ATOM 586 C C . ASN A 1 82 ? -6.182 -3.678 7.715 1.00 86.31 82 ASN A C 1
ATOM 588 O O . ASN A 1 82 ? -6.351 -3.690 6.504 1.00 86.31 82 ASN A O 1
ATOM 592 N N . PHE A 1 83 ? -6.724 -2.755 8.508 1.00 86.44 83 PHE A N 1
ATOM 593 C CA . PHE A 1 83 ? -7.620 -1.707 8.031 1.00 86.44 83 PHE A CA 1
ATOM 594 C C . PHE A 1 83 ? -6.940 -0.761 7.029 1.00 86.44 83 PHE A C 1
ATOM 596 O O . PHE A 1 83 ? -7.488 -0.452 5.980 1.00 86.44 83 PHE A O 1
ATOM 603 N N . VAL A 1 84 ? -5.696 -0.349 7.290 1.00 83.38 84 VAL A N 1
ATOM 604 C CA . VAL A 1 84 ? -4.931 0.465 6.328 1.00 83.38 84 VAL A CA 1
ATOM 605 C C . VAL A 1 84 ? -4.682 -0.305 5.024 1.00 83.38 84 VAL A C 1
ATOM 607 O O . VAL A 1 84 ? -4.763 0.272 3.940 1.00 83.38 84 VAL A O 1
ATOM 610 N N . LYS A 1 85 ? -4.405 -1.614 5.104 1.00 79.44 85 LYS A N 1
ATOM 611 C CA . LYS A 1 85 ? -4.252 -2.462 3.913 1.00 79.44 85 LYS A CA 1
ATOM 612 C C . LYS A 1 85 ? -5.551 -2.564 3.117 1.00 79.44 85 LYS A C 1
ATOM 614 O O . LYS A 1 85 ? -5.490 -2.406 1.898 1.00 79.44 85 LYS A O 1
ATOM 619 N N . SER A 1 86 ? -6.692 -2.769 3.775 1.00 78.81 86 SER A N 1
ATOM 620 C CA . SER A 1 86 ? -7.982 -2.860 3.085 1.00 78.81 86 SER A CA 1
ATOM 621 C C . SER A 1 86 ? -8.374 -1.535 2.429 1.00 78.81 86 SER A C 1
ATOM 623 O O . SER A 1 86 ? -8.736 -1.530 1.254 1.00 78.81 86 SER A O 1
ATOM 625 N N . LEU A 1 87 ? -8.162 -0.397 3.102 1.00 75.12 87 LEU A N 1
ATOM 626 C CA . LEU A 1 87 ? -8.367 0.936 2.515 1.00 75.12 87 LEU A CA 1
ATOM 627 C C . LEU A 1 87 ? -7.499 1.194 1.283 1.00 75.12 87 LEU A C 1
ATOM 629 O O . LEU A 1 87 ? -7.933 1.847 0.338 1.00 75.12 87 LEU A O 1
ATOM 633 N N . SER A 1 88 ? -6.267 0.687 1.274 1.00 67.94 88 SER A N 1
ATOM 634 C CA . SER A 1 88 ? -5.368 0.869 0.133 1.00 67.94 88 SER A CA 1
ATOM 635 C C . SER A 1 88 ? -5.766 0.063 -1.113 1.00 67.94 88 SER A C 1
ATOM 637 O O . SER A 1 88 ? -5.028 0.090 -2.099 1.00 67.94 88 SER A O 1
ATOM 639 N N . GLY A 1 89 ? -6.879 -0.691 -1.078 1.00 55.81 89 GLY A N 1
ATOM 640 C CA . GLY A 1 89 ? -7.280 -1.612 -2.151 1.00 55.81 89 GLY A CA 1
ATOM 641 C C . GLY A 1 89 ? -6.200 -2.655 -2.454 1.00 55.81 89 GLY A C 1
ATOM 642 O O . GLY A 1 89 ? -6.200 -3.292 -3.505 1.00 55.81 89 GLY A O 1
ATOM 643 N N . SER A 1 90 ? -5.232 -2.790 -1.543 1.00 49.75 90 SER A N 1
ATOM 644 C CA . SER A 1 90 ? -4.104 -3.692 -1.650 1.00 49.75 90 SER A CA 1
ATOM 645 C C . SER A 1 90 ? -4.579 -5.036 -1.152 1.00 49.75 90 SER A C 1
ATOM 647 O O . SER A 1 90 ? -4.172 -5.500 -0.081 1.00 49.75 90 SER A O 1
ATOM 649 N N . ASP A 1 91 ? -5.414 -5.672 -1.963 1.00 50.94 91 ASP A N 1
ATOM 650 C CA . ASP A 1 91 ? -5.539 -7.110 -1.900 1.00 50.94 91 ASP A CA 1
ATOM 651 C C . ASP A 1 91 ? -4.118 -7.679 -1.860 1.00 50.94 91 ASP A C 1
ATOM 653 O O . ASP A 1 91 ? -3.212 -7.213 -2.563 1.00 50.94 91 ASP A O 1
ATOM 657 N N . SER A 1 92 ? -3.878 -8.566 -0.908 1.00 46.31 92 SER A N 1
ATOM 658 C CA . SER A 1 92 ? -2.548 -8.895 -0.386 1.00 46.31 92 SER A CA 1
ATOM 659 C C . SER A 1 92 ? -1.651 -9.679 -1.356 1.00 46.31 92 SER A C 1
ATOM 661 O O . SER A 1 92 ? -0.705 -10.351 -0.942 1.00 46.31 92 SER A O 1
ATOM 663 N N . SER A 1 93 ? -1.844 -9.498 -2.661 1.00 49.69 93 SER A N 1
ATOM 664 C CA . SER A 1 93 ? -0.848 -9.775 -3.679 1.00 49.69 93 SER A CA 1
ATOM 665 C C . SER A 1 93 ? 0.314 -8.782 -3.574 1.00 49.69 93 SER A C 1
ATOM 667 O O . SER A 1 93 ? 0.509 -7.856 -4.362 1.00 49.69 93 SER A O 1
ATOM 669 N N . ARG A 1 94 ? 1.196 -9.061 -2.615 1.00 50.44 94 ARG A N 1
ATOM 670 C CA . ARG A 1 94 ? 2.627 -8.763 -2.758 1.00 50.44 94 ARG A CA 1
ATOM 671 C C . ARG A 1 94 ? 3.273 -9.598 -3.884 1.00 50.44 94 ARG A C 1
ATOM 673 O O . ARG A 1 94 ? 4.489 -9.554 -4.031 1.00 50.44 94 ARG A O 1
ATOM 680 N N . GLY A 1 95 ? 2.489 -10.346 -4.670 1.00 51.72 95 GLY A N 1
ATOM 681 C CA . GLY A 1 95 ? 2.922 -11.072 -5.854 1.00 51.72 95 GLY A CA 1
ATOM 682 C C . GLY A 1 95 ? 2.885 -10.180 -7.094 1.00 51.72 95 GLY A C 1
ATOM 683 O O . GLY A 1 95 ? 1.825 -9.829 -7.597 1.00 51.72 95 GLY A O 1
ATOM 684 N N . ASN A 1 96 ? 4.068 -9.820 -7.584 1.00 55.12 96 ASN A N 1
ATOM 685 C CA . ASN A 1 96 ? 4.334 -9.410 -8.965 1.00 55.12 96 ASN A CA 1
ATOM 686 C C . ASN A 1 96 ? 3.371 -8.384 -9.591 1.00 55.12 96 ASN A C 1
ATOM 688 O O . ASN A 1 96 ? 2.783 -8.620 -10.643 1.00 55.12 96 ASN A O 1
ATOM 692 N N . LYS A 1 97 ? 3.327 -7.161 -9.042 1.00 71.19 97 LYS A N 1
ATOM 693 C CA . LYS A 1 97 ? 2.749 -6.010 -9.771 1.00 71.19 97 LYS A CA 1
ATOM 694 C C . LYS A 1 97 ? 3.421 -5.772 -11.129 1.00 71.19 97 LYS A C 1
ATOM 696 O O . LYS A 1 97 ? 2.809 -5.218 -12.021 1.00 71.19 97 LYS A O 1
ATOM 701 N N . TRP A 1 98 ? 4.655 -6.233 -11.306 1.00 80.88 98 TRP A N 1
ATOM 702 C CA . TRP A 1 98 ? 5.457 -5.984 -12.502 1.00 80.88 98 TRP A CA 1
ATOM 703 C C . TRP A 1 98 ? 4.927 -6.717 -13.735 1.00 80.88 98 TRP A C 1
ATOM 705 O O . TRP A 1 98 ? 5.238 -6.318 -14.850 1.00 80.88 98 TRP A O 1
ATOM 715 N N . THR A 1 99 ? 4.160 -7.795 -13.549 1.00 81.75 99 THR A N 1
ATOM 716 C CA . THR A 1 99 ? 3.525 -8.545 -14.640 1.00 81.75 99 THR A CA 1
ATOM 717 C C . THR A 1 99 ? 2.085 -8.113 -14.883 1.00 81.75 99 THR A C 1
ATOM 719 O O . THR A 1 99 ? 1.462 -8.676 -15.765 1.00 81.75 99 THR A O 1
ATOM 722 N N . ASN A 1 100 ? 1.535 -7.180 -14.098 1.00 77.75 100 ASN A N 1
ATOM 723 C CA . ASN A 1 100 ? 0.110 -6.822 -14.114 1.00 77.75 100 ASN A CA 1
ATOM 724 C C . ASN A 1 100 ? -0.125 -5.309 -13.910 1.00 77.75 100 ASN A C 1
ATOM 726 O O . ASN A 1 100 ? -1.201 -4.879 -13.510 1.00 77.75 100 ASN A O 1
ATOM 730 N N . ASP A 1 101 ? 0.901 -4.486 -14.115 1.00 80.81 101 ASP A N 1
ATOM 731 C CA . ASP A 1 101 ? 0.819 -3.024 -14.031 1.00 80.81 101 ASP A CA 1
ATOM 732 C C . ASP A 1 101 ? 0.483 -2.367 -15.376 1.00 80.81 101 ASP A C 1
ATOM 734 O O . ASP A 1 101 ? 0.327 -1.146 -15.453 1.00 80.81 101 ASP A O 1
ATOM 738 N N . GLY A 1 102 ? 0.333 -3.175 -16.427 1.00 76.75 102 GLY A N 1
ATOM 739 C CA . GLY A 1 102 ? -0.265 -2.753 -17.684 1.00 76.75 102 GLY A CA 1
ATOM 740 C C . GLY A 1 102 ? -1.768 -2.502 -17.533 1.00 76.75 102 GLY A C 1
ATOM 741 O O . GLY A 1 102 ? -2.441 -3.081 -16.681 1.00 76.75 102 GLY A O 1
ATOM 742 N N . LYS A 1 103 ? -2.327 -1.636 -18.383 1.00 75.56 103 LYS A N 1
ATOM 743 C CA . LYS A 1 103 ? -3.763 -1.306 -18.364 1.00 75.56 103 LYS A CA 1
ATOM 744 C C . LYS A 1 103 ? -4.641 -2.492 -18.751 1.00 75.56 103 LYS A C 1
ATOM 746 O O . LYS A 1 103 ? -5.771 -2.577 -18.284 1.00 75.56 103 LYS A O 1
ATOM 751 N N . GLY A 1 104 ? -4.133 -3.364 -19.618 1.00 74.06 104 GLY A N 1
ATOM 752 C CA . GLY A 1 104 ? -4.783 -4.615 -20.014 1.00 74.06 104 GLY A CA 1
ATOM 753 C C . GLY A 1 104 ? -4.599 -5.754 -19.008 1.00 74.06 104 GLY A C 1
ATOM 754 O O . GLY A 1 104 ? -4.958 -6.887 -19.308 1.00 74.06 104 GLY A O 1
ATOM 755 N N . GLY A 1 105 ? -4.019 -5.481 -17.839 1.00 73.81 105 GLY A N 1
ATOM 756 C CA . GLY A 1 105 ? -3.721 -6.501 -16.848 1.00 73.81 105 GLY A CA 1
ATOM 757 C C . GLY A 1 105 ? -2.550 -7.410 -17.264 1.00 73.81 105 GLY A C 1
ATOM 758 O O . GLY A 1 105 ? -1.613 -6.929 -17.910 1.00 73.81 105 GLY A O 1
ATOM 759 N N . PRO A 1 106 ? -2.561 -8.718 -16.927 1.00 71.38 106 PRO A N 1
ATOM 760 C CA . PRO A 1 106 ? -1.420 -9.612 -17.156 1.00 71.38 106 PRO A CA 1
ATOM 761 C C . PRO A 1 106 ? -1.068 -9.832 -18.632 1.00 71.38 106 PRO A C 1
ATOM 763 O O . PRO A 1 106 ? 0.084 -10.103 -18.985 1.00 71.38 106 PRO A O 1
ATOM 766 N N . ASP A 1 107 ? -2.052 -9.676 -19.513 1.00 76.12 107 ASP A N 1
ATOM 767 C CA . ASP A 1 107 ? -1.896 -9.864 -20.954 1.00 76.12 107 ASP A CA 1
ATOM 768 C C . ASP A 1 107 ? -1.433 -8.593 -21.676 1.00 76.12 107 ASP A C 1
ATOM 770 O O . ASP A 1 107 ? -1.156 -8.629 -22.874 1.00 76.12 107 ASP A O 1
ATOM 774 N N . ASP A 1 108 ? -1.271 -7.473 -20.962 1.00 79.00 108 ASP A N 1
ATOM 775 C CA . ASP A 1 108 ? -0.789 -6.234 -21.564 1.00 79.00 108 ASP A CA 1
ATOM 776 C C . ASP A 1 108 ? 0.690 -6.375 -21.982 1.00 79.00 108 ASP A C 1
ATOM 778 O O . ASP A 1 108 ? 1.554 -6.686 -21.146 1.00 79.00 108 ASP A O 1
ATOM 782 N N . PRO A 1 109 ? 1.038 -6.135 -23.259 1.00 77.75 109 PRO A N 1
ATOM 783 C CA . PRO A 1 109 ? 2.429 -6.144 -23.695 1.00 77.75 109 PRO A CA 1
ATOM 784 C C . PRO A 1 109 ? 3.298 -5.072 -23.007 1.00 77.75 109 PRO A C 1
ATOM 786 O O . PRO A 1 109 ? 4.519 -5.197 -23.006 1.00 77.75 109 PRO A O 1
ATOM 789 N N . HIS A 1 110 ? 2.694 -4.065 -22.369 1.00 84.44 110 HIS A N 1
ATOM 790 C CA . HIS A 1 110 ? 3.356 -2.927 -21.720 1.00 84.44 110 HIS A CA 1
ATOM 791 C C . HIS A 1 110 ? 3.446 -3.048 -20.198 1.00 84.44 110 HIS A C 1
ATOM 793 O O . HIS A 1 110 ? 3.469 -2.041 -19.492 1.00 84.44 110 HIS A O 1
ATOM 799 N N . THR A 1 111 ? 3.509 -4.270 -19.676 1.00 88.06 111 THR A N 1
ATOM 800 C CA . THR A 1 111 ? 3.862 -4.482 -18.267 1.00 88.06 111 THR A CA 1
ATOM 801 C C . THR A 1 111 ? 5.340 -4.173 -18.035 1.00 88.06 111 THR A C 1
ATOM 803 O O . THR A 1 111 ? 6.183 -4.384 -18.918 1.00 88.06 111 THR A O 1
ATOM 806 N N . SER A 1 112 ? 5.695 -3.705 -16.837 1.00 87.62 112 SER A N 1
ATOM 807 C CA . SER A 1 112 ? 7.092 -3.393 -16.493 1.00 87.62 112 SER A CA 1
ATOM 808 C C . SER A 1 112 ? 8.020 -4.590 -16.704 1.00 87.62 112 SER A C 1
ATOM 810 O O . SER A 1 112 ? 9.150 -4.423 -17.161 1.00 87.62 112 SER A O 1
ATOM 812 N N . MET A 1 113 ? 7.540 -5.806 -16.427 1.00 89.62 113 MET A N 1
ATOM 813 C CA . MET A 1 113 ? 8.285 -7.046 -16.642 1.00 89.62 113 MET A CA 1
ATOM 814 C C . MET A 1 113 ? 8.600 -7.272 -18.122 1.00 89.62 113 MET A C 1
ATOM 816 O O . MET A 1 113 ? 9.755 -7.524 -18.458 1.00 89.62 113 MET A O 1
ATOM 820 N N . ARG A 1 114 ? 7.607 -7.148 -19.014 1.00 87.81 114 ARG A N 1
ATOM 821 C CA . ARG A 1 114 ? 7.825 -7.318 -20.460 1.00 87.81 114 ARG A CA 1
ATOM 822 C C . ARG A 1 114 ? 8.795 -6.277 -21.003 1.00 87.81 114 ARG A C 1
ATOM 824 O O . ARG A 1 114 ? 9.707 -6.643 -21.731 1.00 87.81 114 ARG A O 1
ATOM 831 N N . ILE A 1 115 ? 8.668 -5.020 -20.579 1.00 90.56 115 ILE A N 1
ATOM 832 C CA . ILE A 1 115 ? 9.562 -3.931 -21.007 1.00 90.56 115 ILE A CA 1
ATOM 833 C C . ILE A 1 115 ? 11.013 -4.190 -20.579 1.00 90.56 115 ILE A C 1
ATOM 835 O O . ILE A 1 115 ? 11.940 -3.943 -21.351 1.00 90.56 115 ILE A O 1
ATOM 839 N N . ILE A 1 116 ? 11.232 -4.676 -19.354 1.00 91.44 116 ILE A N 1
ATOM 840 C CA . ILE A 1 116 ? 12.579 -5.002 -18.866 1.00 91.44 116 ILE A CA 1
ATOM 841 C C . ILE A 1 116 ? 13.141 -6.220 -19.597 1.00 91.44 116 ILE A C 1
ATOM 843 O O . ILE A 1 116 ? 14.301 -6.187 -20.003 1.00 91.44 116 ILE A O 1
ATOM 847 N N . LEU A 1 117 ? 12.345 -7.281 -19.756 1.00 91.38 117 LEU A N 1
ATOM 848 C CA . LEU A 1 117 ? 12.781 -8.500 -20.434 1.00 91.38 117 LEU A CA 1
ATOM 849 C C . LEU A 1 117 ? 13.147 -8.215 -21.888 1.00 91.38 117 LEU A C 1
ATOM 851 O O . LEU A 1 117 ? 14.266 -8.527 -22.270 1.00 91.38 117 LEU A O 1
ATOM 855 N N . ASP A 1 118 ? 12.273 -7.542 -22.637 1.00 91.06 118 ASP A N 1
ATOM 856 C CA . ASP A 1 118 ? 12.523 -7.121 -24.021 1.00 91.06 118 ASP A CA 1
ATOM 857 C C . ASP A 1 118 ? 13.805 -6.288 -24.138 1.00 91.06 118 ASP A C 1
ATOM 859 O O . ASP A 1 118 ? 14.674 -6.545 -24.975 1.00 91.06 118 ASP A O 1
ATOM 863 N N . TRP A 1 119 ? 13.990 -5.325 -23.228 1.00 91.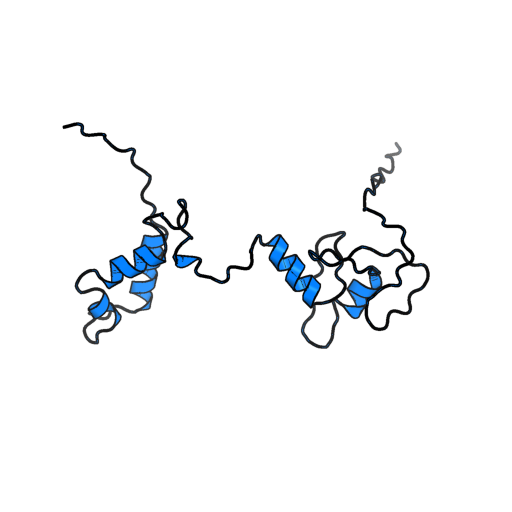94 119 TRP A N 1
ATOM 864 C CA . TRP A 1 119 ? 15.207 -4.526 -23.216 1.00 91.94 119 TRP A CA 1
ATOM 865 C C . TRP A 1 119 ? 16.454 -5.365 -22.921 1.00 91.94 119 TRP A C 1
ATOM 867 O O . TRP A 1 119 ? 17.471 -5.151 -23.575 1.00 91.94 119 TRP A O 1
ATOM 877 N N . MET A 1 120 ? 16.399 -6.304 -21.972 1.00 90.81 120 MET A N 1
ATOM 878 C CA . MET A 1 120 ? 17.544 -7.154 -21.621 1.00 90.81 120 MET A CA 1
ATOM 879 C C . MET A 1 120 ? 17.886 -8.175 -22.707 1.00 90.81 120 MET A C 1
ATOM 881 O O . MET A 1 120 ? 19.067 -8.446 -22.910 1.00 90.81 120 MET A O 1
ATOM 885 N N . THR A 1 121 ? 16.888 -8.742 -23.390 1.00 91.81 121 THR A N 1
ATOM 886 C CA . THR A 1 121 ? 17.088 -9.742 -24.451 1.00 91.81 121 THR A CA 1
ATOM 887 C C . THR A 1 121 ? 17.459 -9.122 -25.793 1.00 91.81 121 THR A C 1
ATOM 889 O O . THR A 1 121 ? 17.977 -9.824 -26.658 1.00 91.81 121 THR A O 1
ATOM 892 N N . THR A 1 122 ? 17.241 -7.817 -25.970 1.00 91.94 122 THR A N 1
ATOM 893 C CA . THR A 1 122 ? 17.763 -7.070 -27.119 1.00 91.94 122 THR A CA 1
ATOM 894 C C . THR A 1 122 ? 19.295 -7.110 -27.125 1.00 91.94 122 THR A C 1
ATOM 896 O O . THR A 1 122 ? 19.947 -6.828 -26.113 1.00 91.94 122 THR A O 1
ATOM 899 N N . GLU A 1 123 ? 19.872 -7.424 -28.285 1.00 90.88 123 GLU A N 1
ATOM 900 C CA . GLU A 1 123 ? 21.315 -7.572 -28.469 1.00 90.88 123 GLU A CA 1
ATOM 901 C C . GLU A 1 123 ? 22.106 -6.361 -27.938 1.00 90.88 123 GLU A C 1
ATOM 903 O O . GLU A 1 123 ? 21.744 -5.200 -28.135 1.00 90.88 123 GLU A O 1
ATOM 908 N N . GLY A 1 124 ? 23.186 -6.636 -27.204 1.00 85.69 124 GLY A N 1
ATOM 909 C CA . GLY A 1 124 ? 24.092 -5.621 -26.660 1.00 85.69 124 GLY A CA 1
ATOM 910 C C . GLY A 1 124 ? 23.614 -4.896 -25.394 1.00 85.69 124 GLY A C 1
ATOM 911 O O . GLY A 1 124 ? 24.455 -4.382 -24.655 1.00 85.69 124 GLY A O 1
ATOM 912 N N . ASN A 1 125 ? 22.318 -4.886 -25.062 1.00 88.88 125 ASN A N 1
ATOM 913 C CA . ASN A 1 125 ? 21.812 -4.158 -23.886 1.00 88.88 125 ASN A CA 1
ATOM 914 C C . ASN A 1 125 ? 22.244 -4.785 -22.558 1.00 88.88 125 ASN A C 1
ATOM 916 O O . ASN A 1 125 ? 22.686 -4.068 -21.656 1.00 88.88 125 ASN A O 1
ATOM 920 N N . TYR A 1 126 ? 22.173 -6.113 -22.437 1.00 87.50 126 TYR A N 1
ATOM 921 C CA . TYR A 1 126 ? 22.644 -6.802 -21.235 1.00 87.50 126 TYR A CA 1
ATOM 922 C C . TYR A 1 126 ? 24.152 -6.602 -21.029 1.00 87.50 126 TYR A C 1
ATOM 924 O O . TYR A 1 126 ? 24.592 -6.223 -19.942 1.00 87.50 126 TYR A O 1
ATOM 932 N N . SER A 1 127 ? 24.941 -6.744 -22.098 1.00 85.62 127 SER A N 1
ATOM 933 C CA . SER A 1 127 ? 26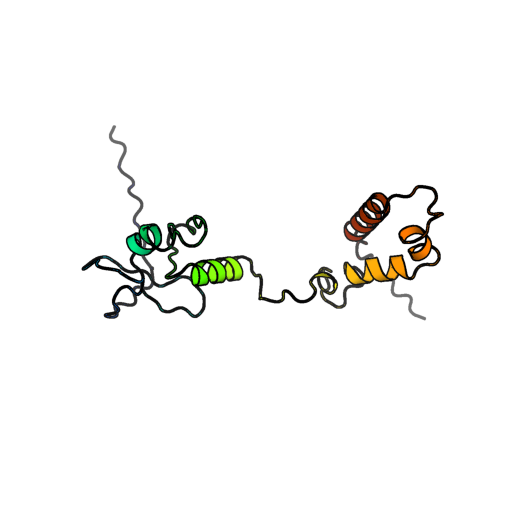.383 -6.475 -22.079 1.00 85.62 127 SER A CA 1
ATOM 934 C C . SER A 1 127 ? 26.691 -5.022 -21.718 1.00 85.62 127 SER A C 1
ATOM 936 O O . SER A 1 127 ? 27.608 -4.767 -20.949 1.00 85.62 127 SER A O 1
ATOM 938 N N . ARG A 1 128 ? 25.893 -4.056 -22.184 1.00 82.88 128 ARG A N 1
ATOM 939 C CA . ARG A 1 128 ? 26.023 -2.638 -21.811 1.00 82.88 128 ARG A CA 1
ATOM 940 C C . ARG A 1 128 ? 25.667 -2.370 -20.344 1.00 82.88 128 ARG A C 1
ATOM 942 O O . ARG A 1 128 ? 26.234 -1.469 -19.736 1.00 82.88 128 ARG A O 1
ATOM 949 N N . TYR A 1 129 ? 24.732 -3.121 -19.767 1.00 84.75 129 TYR A N 1
ATOM 950 C CA . TYR A 1 129 ? 24.353 -2.990 -18.357 1.00 84.75 129 TYR A CA 1
ATOM 951 C C . TYR A 1 129 ? 25.380 -3.621 -17.402 1.00 84.75 129 TYR A C 1
ATOM 953 O O . TYR A 1 129 ? 25.680 -3.048 -16.348 1.00 84.75 129 TYR A O 1
ATOM 961 N N . CYS A 1 130 ? 25.907 -4.794 -17.764 1.00 83.50 130 CYS A N 1
ATOM 962 C CA . CYS A 1 130 ? 26.791 -5.607 -16.922 1.00 83.50 130 CYS A CA 1
ATOM 963 C C . CYS A 1 130 ? 28.290 -5.440 -17.227 1.00 83.50 130 CYS A C 1
ATOM 965 O O . CYS A 1 130 ? 29.119 -5.789 -16.388 1.00 83.50 130 CYS A O 1
ATOM 967 N N . GLY A 1 131 ? 28.646 -4.966 -18.419 1.00 75.25 131 GLY A N 1
ATOM 968 C CA . GLY A 1 131 ? 30.010 -4.974 -18.943 1.00 75.25 131 GLY A CA 1
ATOM 969 C C . GLY A 1 131 ? 30.896 -3.847 -1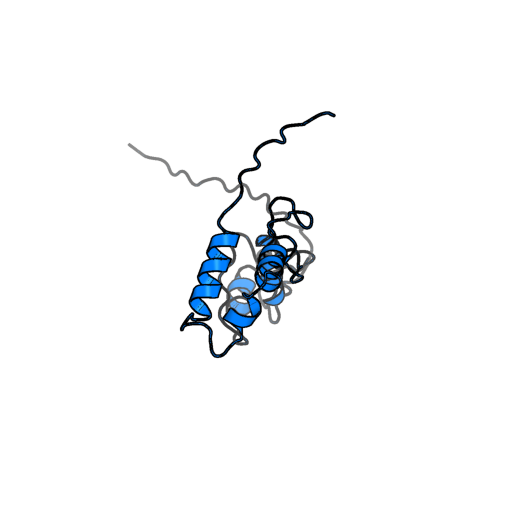8.419 1.00 75.25 131 GLY A C 1
ATOM 970 O O . GLY A 1 131 ? 30.421 -2.788 -18.009 1.00 75.25 131 GLY A O 1
ATOM 971 N N . LYS A 1 132 ? 32.213 -4.089 -18.471 1.00 67.50 132 LYS A N 1
ATOM 972 C CA . LYS A 1 132 ? 33.253 -3.091 -18.173 1.00 67.50 132 LYS A CA 1
ATOM 973 C C . LYS A 1 132 ? 33.388 -2.035 -19.281 1.00 67.50 132 LYS A C 1
ATOM 975 O O . LYS A 1 132 ? 33.694 -0.892 -18.969 1.00 67.50 132 LYS A O 1
ATOM 980 N N . ASP A 1 133 ? 33.051 -2.383 -20.525 1.00 67.00 133 ASP A N 1
ATOM 981 C CA . ASP A 1 133 ? 33.144 -1.505 -21.703 1.00 67.00 133 ASP A CA 1
ATOM 982 C C . ASP A 1 133 ? 31.787 -0.887 -22.069 1.00 67.00 133 ASP A C 1
ATOM 984 O O . ASP A 1 133 ? 31.328 -0.911 -23.209 1.00 67.00 133 ASP A O 1
ATOM 988 N N . ASN A 1 134 ? 31.093 -0.335 -21.075 1.00 70.44 134 ASN A N 1
ATOM 989 C CA . ASN A 1 134 ? 29.774 0.271 -21.265 1.00 70.44 134 ASN A CA 1
ATOM 990 C C . ASN A 1 134 ? 29.826 1.716 -21.798 1.00 70.44 134 ASN A C 1
ATOM 992 O O . ASN A 1 134 ? 28.839 2.442 -21.674 1.00 70.44 134 ASN A O 1
ATOM 996 N N . ASN A 1 135 ? 30.959 2.150 -22.365 1.00 70.62 135 ASN A N 1
ATOM 997 C CA . ASN A 1 135 ? 31.208 3.525 -22.820 1.00 70.62 135 ASN A CA 1
ATOM 998 C C . ASN A 1 135 ? 30.894 4.594 -21.750 1.00 70.62 135 ASN A C 1
ATOM 1000 O O . ASN A 1 135 ? 30.418 5.682 -22.069 1.00 70.62 135 ASN A O 1
ATOM 1004 N N . GLY A 1 136 ? 31.097 4.270 -20.467 1.00 75.06 136 GLY A N 1
ATOM 1005 C CA . GLY A 1 136 ? 30.813 5.170 -19.344 1.00 75.06 136 GLY A CA 1
ATOM 1006 C C . GLY A 1 136 ? 29.328 5.297 -18.990 1.00 75.06 136 GLY A C 1
ATOM 1007 O O . GLY A 1 136 ? 28.956 6.168 -18.202 1.00 75.06 136 GLY A O 1
ATOM 1008 N N . VAL A 1 137 ? 28.459 4.447 -19.545 1.00 79.56 137 VAL A N 1
ATOM 1009 C CA . VAL A 1 137 ? 27.020 4.485 -19.264 1.00 79.56 137 VAL A CA 1
ATOM 1010 C C . VAL A 1 137 ? 26.756 3.979 -17.852 1.00 79.56 137 VAL A C 1
ATOM 1012 O O . VAL A 1 137 ? 26.926 2.804 -17.532 1.00 79.56 137 VAL A O 1
ATOM 1015 N N . MET A 1 138 ? 26.270 4.864 -16.991 1.00 82.69 138 MET A N 1
ATOM 1016 C CA . MET A 1 138 ? 25.939 4.509 -15.618 1.00 82.69 138 MET A CA 1
ATOM 1017 C C . MET A 1 138 ? 24.677 3.644 -15.583 1.00 82.69 138 MET A C 1
ATOM 1019 O O . MET A 1 138 ? 23.705 3.901 -16.298 1.00 82.69 138 MET A O 1
ATOM 1023 N N . LYS A 1 139 ? 24.616 2.689 -14.649 1.00 85.94 139 LYS A N 1
ATOM 1024 C CA . LYS A 1 139 ? 23.390 1.915 -14.371 1.00 85.94 139 LYS A CA 1
ATOM 1025 C C . LYS A 1 139 ? 22.174 2.819 -14.126 1.00 85.94 139 LYS A C 1
ATOM 1027 O O . LYS A 1 139 ? 21.065 2.491 -14.532 1.00 85.94 139 LYS A O 1
ATOM 1032 N N . LEU A 1 140 ? 22.396 3.998 -13.537 1.00 86.38 140 LEU A N 1
ATOM 1033 C CA . LEU A 1 140 ? 21.363 5.012 -13.326 1.00 86.38 140 LEU A CA 1
ATOM 1034 C C . LEU A 1 140 ? 20.782 5.566 -14.640 1.00 86.38 140 LEU A C 1
ATOM 1036 O O . LEU A 1 140 ? 19.581 5.815 -14.729 1.00 86.38 140 LEU A O 1
ATOM 1040 N N . GLN A 1 141 ? 21.602 5.727 -15.681 1.00 86.38 141 GLN A N 1
ATOM 1041 C CA . GLN A 1 141 ? 21.139 6.174 -16.998 1.00 86.38 141 GLN A CA 1
ATOM 1042 C C . GLN A 1 141 ? 20.301 5.090 -17.688 1.00 86.38 141 GLN A C 1
ATOM 1044 O O . GLN A 1 141 ? 19.270 5.400 -18.291 1.00 86.38 141 GLN A O 1
ATOM 1049 N N . VAL A 1 142 ? 20.692 3.819 -17.544 1.00 88.12 142 VAL A N 1
ATOM 1050 C CA . VAL A 1 142 ? 19.894 2.667 -17.999 1.00 88.12 142 VAL A CA 1
ATOM 1051 C C . VAL A 1 142 ? 18.540 2.638 -17.287 1.00 88.12 142 VAL A C 1
ATOM 1053 O O . VAL A 1 142 ? 17.502 2.601 -17.947 1.00 88.12 142 VAL A O 1
ATOM 1056 N N . ALA A 1 143 ? 18.532 2.759 -15.957 1.00 88.94 143 ALA A N 1
ATOM 1057 C CA . ALA A 1 143 ? 17.304 2.797 -15.163 1.00 88.94 143 ALA A CA 1
ATOM 1058 C C . ALA A 1 143 ? 16.390 3.970 -15.556 1.00 88.94 143 ALA A C 1
ATOM 1060 O O . ALA A 1 143 ? 15.188 3.786 -15.737 1.00 88.94 143 ALA A O 1
ATOM 1061 N N . SER A 1 144 ? 16.951 5.166 -15.764 1.00 88.50 144 SER A N 1
ATOM 1062 C CA . SER A 1 144 ? 16.197 6.339 -16.232 1.00 88.50 144 SER A CA 1
ATOM 1063 C C . SER A 1 144 ? 15.574 6.109 -17.613 1.00 88.50 144 SER A C 1
ATOM 1065 O O . SER A 1 144 ? 14.430 6.495 -17.857 1.00 88.50 144 SER A O 1
ATOM 1067 N N . THR A 1 145 ? 16.291 5.426 -18.507 1.00 88.75 145 THR A N 1
ATOM 1068 C CA . THR A 1 145 ? 15.807 5.081 -19.852 1.00 88.75 145 THR A CA 1
ATOM 1069 C C . THR A 1 145 ? 14.658 4.076 -19.791 1.00 88.75 145 THR A C 1
ATOM 1071 O O . THR A 1 145 ? 13.618 4.302 -20.408 1.00 88.75 145 THR A O 1
ATOM 1074 N N . LEU A 1 146 ? 14.791 3.013 -18.996 1.00 89.88 146 LEU A N 1
ATOM 1075 C CA . LEU A 1 146 ? 13.721 2.038 -18.761 1.00 89.88 146 LEU A CA 1
ATOM 1076 C C . LEU A 1 146 ? 12.488 2.688 -18.123 1.00 89.88 146 LEU A C 1
ATOM 1078 O O . LEU A 1 146 ? 11.375 2.490 -18.600 1.00 89.88 146 LEU A O 1
ATOM 1082 N N . ALA A 1 147 ? 12.678 3.558 -17.129 1.00 88.38 147 ALA A N 1
ATOM 1083 C CA . ALA A 1 147 ? 11.584 4.305 -16.511 1.00 88.38 147 ALA A CA 1
ATOM 1084 C C . ALA A 1 147 ? 10.885 5.252 -17.500 1.00 88.38 147 ALA A C 1
ATOM 1086 O O . ALA A 1 147 ? 9.690 5.517 -17.381 1.00 88.38 147 ALA A O 1
ATOM 1087 N N . LYS A 1 148 ? 11.609 5.808 -18.480 1.00 88.69 148 LYS A N 1
ATOM 1088 C CA . LYS A 1 148 ? 10.991 6.555 -19.586 1.00 88.69 148 LYS A CA 1
ATOM 1089 C C . LYS A 1 148 ? 10.188 5.626 -20.493 1.00 88.69 148 LYS A C 1
ATOM 1091 O O . LYS A 1 148 ? 9.058 5.979 -20.795 1.00 88.69 148 LYS A O 1
ATOM 1096 N N . LYS A 1 149 ? 10.704 4.445 -20.856 1.00 85.81 149 LYS A N 1
ATOM 1097 C CA . LYS A 1 149 ? 9.964 3.446 -21.653 1.00 85.81 149 LYS A CA 1
ATOM 1098 C C . LYS A 1 149 ? 8.668 2.993 -20.973 1.00 85.81 149 LYS A C 1
ATOM 1100 O O . LYS A 1 149 ? 7.635 2.973 -21.618 1.00 85.81 149 LYS A O 1
ATOM 1105 N N . MET A 1 150 ? 8.698 2.728 -19.668 1.00 86.00 150 MET A N 1
ATOM 1106 C CA . MET A 1 150 ? 7.503 2.360 -18.888 1.00 86.00 150 MET A CA 1
ATOM 1107 C C . MET A 1 150 ? 6.453 3.478 -18.837 1.00 86.00 150 MET A C 1
ATOM 1109 O O . MET A 1 150 ? 5.258 3.216 -18.764 1.00 86.00 150 MET A O 1
ATOM 1113 N N . ARG A 1 151 ? 6.888 4.745 -18.885 1.00 83.50 151 ARG A N 1
ATOM 1114 C CA . ARG A 1 151 ? 5.990 5.912 -18.926 1.00 83.50 151 ARG A CA 1
ATOM 1115 C C . ARG A 1 151 ? 5.514 6.251 -20.339 1.00 83.50 151 ARG A C 1
ATOM 1117 O O . ARG A 1 151 ? 4.430 6.813 -20.495 1.00 83.50 151 ARG A O 1
ATOM 1124 N N . ALA A 1 152 ? 6.318 5.939 -21.352 1.00 72.25 152 ALA A N 1
ATOM 1125 C CA . ALA A 1 152 ? 6.019 6.158 -22.757 1.00 72.25 152 ALA A CA 1
ATOM 1126 C C . ALA A 1 152 ? 5.002 5.110 -23.234 1.00 72.25 152 ALA A C 1
ATOM 1128 O O . ALA A 1 152 ? 5.346 4.042 -23.724 1.00 72.25 152 ALA A O 1
ATOM 1129 N N . ARG A 1 153 ? 3.720 5.429 -23.053 1.00 61.53 153 ARG A N 1
ATOM 1130 C CA . ARG A 1 153 ? 2.590 4.673 -23.602 1.00 61.53 153 ARG A CA 1
ATOM 1131 C C . ARG A 1 153 ? 2.655 4.658 -25.135 1.00 61.53 153 ARG A C 1
ATOM 1133 O O . ARG A 1 153 ? 2.772 5.739 -25.712 1.00 61.53 153 ARG A O 1
ATOM 1140 N N . PRO A 1 154 ? 2.400 3.536 -25.814 1.00 55.25 154 PRO A N 1
ATOM 1141 C CA . PRO A 1 154 ? 1.728 3.605 -27.096 1.00 55.25 154 PRO A CA 1
ATOM 1142 C C . PRO A 1 154 ? 0.244 3.881 -26.842 1.00 55.25 154 PRO A C 1
ATOM 1144 O O . PRO A 1 154 ? -0.441 3.166 -26.109 1.00 55.25 154 PRO A O 1
ATOM 1147 N N . SER A 1 155 ? -0.270 4.958 -27.429 1.00 49.62 155 SER A N 1
ATOM 1148 C CA . SER A 1 155 ? -1.698 5.058 -27.709 1.00 49.62 155 SER A CA 1
ATOM 1149 C C . SER A 1 155 ? -2.084 3.871 -28.587 1.00 49.62 155 SER A C 1
ATOM 1151 O O . SER A 1 155 ? -1.427 3.646 -29.601 1.00 49.62 155 SER A O 1
ATOM 1153 N N . LEU A 1 156 ? -3.126 3.128 -28.207 1.00 45.28 156 LEU A N 1
ATOM 1154 C CA . LEU A 1 156 ? -3.784 2.150 -29.073 1.00 45.28 156 LEU A CA 1
ATOM 1155 C C . LEU A 1 156 ? -4.182 2.854 -30.379 1.00 45.28 156 LEU A C 1
ATOM 1157 O O . LEU A 1 156 ? -5.240 3.474 -30.457 1.00 45.28 156 LEU A O 1
ATOM 1161 N N . THR A 1 157 ? -3.333 2.803 -31.401 1.00 42.00 157 THR A N 1
ATOM 1162 C CA . THR A 1 157 ? -3.776 3.057 -32.765 1.00 42.00 157 THR A CA 1
ATOM 1163 C C . THR A 1 157 ? -4.597 1.846 -33.157 1.00 42.00 157 THR A C 1
ATOM 1165 O O . THR A 1 157 ? -4.090 0.725 -33.199 1.00 42.00 157 THR A O 1
ATOM 1168 N N . GLN A 1 158 ? -5.892 2.092 -33.337 1.00 39.41 158 GLN A N 1
ATOM 1169 C CA . GLN A 1 158 ? -6.880 1.138 -33.812 1.00 39.41 158 GLN A CA 1
ATOM 1170 C C . GLN A 1 158 ? -6.321 0.340 -34.993 1.00 39.41 158 GLN A C 1
ATOM 1172 O O . GLN A 1 158 ? -5.708 0.905 -35.899 1.00 39.41 158 GLN A O 1
ATOM 1177 N N . GLY A 1 159 ? -6.518 -0.978 -34.947 1.00 38.78 159 GLY A N 1
ATOM 1178 C CA . GLY A 1 159 ? -6.081 -1.887 -35.991 1.00 38.78 159 GLY A CA 1
ATOM 1179 C C . GLY A 1 159 ? -6.635 -1.468 -37.347 1.00 38.78 159 GLY A C 1
ATOM 1180 O O . GLY A 1 159 ? -7.848 -1.430 -37.553 1.00 38.78 159 GLY A O 1
ATOM 1181 N N . THR A 1 160 ? -5.743 -1.200 -38.294 1.00 40.19 160 THR A N 1
ATOM 1182 C CA . THR A 1 160 ? -6.090 -1.275 -39.705 1.00 40.19 160 THR A CA 1
ATOM 1183 C C . THR A 1 160 ? -6.217 -2.754 -40.045 1.00 40.19 160 THR A C 1
ATOM 1185 O O . THR A 1 160 ? -5.236 -3.462 -40.260 1.00 40.19 160 THR A O 1
ATOM 1188 N N . GLY A 1 161 ? -7.457 -3.244 -40.029 1.00 37.56 161 GLY A N 1
ATOM 1189 C CA . GLY A 1 161 ? -7.792 -4.541 -40.594 1.00 37.56 161 GLY A CA 1
ATOM 1190 C C . GLY A 1 161 ? -7.400 -4.565 -42.068 1.00 37.56 161 GLY A C 1
ATOM 1191 O O . GLY A 1 161 ? -8.094 -3.994 -42.903 1.00 37.56 161 GLY A O 1
ATOM 1192 N N . SER A 1 162 ? -6.290 -5.227 -42.381 1.00 34.41 162 SER A N 1
ATOM 1193 C CA . SER A 1 162 ? -5.954 -5.614 -43.746 1.00 34.41 162 SER A CA 1
ATOM 1194 C C . SER A 1 162 ? -6.499 -7.017 -43.960 1.00 34.41 162 SER A C 1
ATOM 1196 O O . SER A 1 162 ? -5.891 -7.999 -43.539 1.00 34.41 162 SER A O 1
ATOM 1198 N N . LYS A 1 163 ? -7.686 -7.094 -44.565 1.00 40.03 163 LYS A N 1
ATOM 1199 C CA . LYS A 1 163 ? -8.203 -8.332 -45.144 1.00 40.03 163 LYS A CA 1
ATOM 1200 C C . LYS A 1 163 ? -7.367 -8.657 -46.380 1.00 40.03 163 LYS A C 1
ATOM 1202 O O . LYS A 1 163 ? -7.388 -7.865 -47.317 1.00 40.03 163 LYS A O 1
ATOM 1207 N N . TYR A 1 164 ? -6.704 -9.806 -46.371 1.00 39.75 164 TYR A N 1
ATOM 1208 C CA . TYR A 1 164 ? -6.481 -10.632 -47.556 1.00 39.75 164 TYR A CA 1
ATOM 1209 C C . TYR A 1 164 ? -6.690 -12.084 -47.147 1.00 39.75 164 TYR A C 1
ATOM 1211 O O . TYR A 1 164 ? -6.151 -12.460 -46.081 1.00 39.75 164 TYR A O 1
#

Sequence (164 aa):
MSTSDDAAVINVDAVTNADNGKCQVRGCRVAGAQRLVCAADGCNKMVHLMCYQGVVLRDKSGGDLQPLSENHVVCTKACCNNFVKSLSGSDSSRGNKWTNDGKGGPDDPHTSMRIILDWMTTEGNYSRYCGKDNNGVMKLQVASTLAKKMRARPSLTQGTGSKY

Organism: NCBI:txid303405